Protein AF-A0A959EKZ5-F1 (afdb_monomer_lite)

Sequence (93 aa):
VGLGFVLLRQVKVSSLLAASLAASVLFFLVTNFGAWMADPRYPKTIAGLMAAYGAGIPFFWNTLLGDLFYVGVLFGAYQWMQRRFTVLASERL

Secondary structure (DSSP, 8-state):
-HHHHHHHTT--HHHHHHHHHHHHHHHHHHHHHHHHHH-TTS-SSHHHHHHHHHHHHHHHHHHHHHHHHHHHHHHHHHHHHHHH-GGGGSTT-

pLDDT: mean 82.24, std 14.89, range [42.97, 96.62]

Foldseek 3Di:
DVVVVVVVVPDDLVNLLVVLLVVLVVCLLVVLVVCCVPPPVFDVDPVSSVVSSVVCVVVSVVSSVVSCVVSCVVVVVVVVVVVVDVVVVVVPD

Radius of gyration: 19.06 Å; chains: 1; bounding box: 38×18×53 Å

Structure (mmCIF, N/CA/C/O backbone):
data_AF-A0A959EKZ5-F1
#
_entry.id   AF-A0A959EKZ5-F1
#
loop_
_atom_site.group_PDB
_atom_site.id
_atom_site.type_symbol
_atom_site.label_atom_id
_atom_site.label_alt_id
_atom_site.label_comp_id
_atom_site.label_asym_id
_atom_site.label_entity_id
_atom_site.label_seq_id
_atom_site.pdbx_PDB_ins_code
_atom_site.Cartn_x
_atom_site.Cartn_y
_atom_site.Cartn_z
_atom_site.occupancy
_atom_site.B_iso_or_equiv
_atom_site.auth_seq_id
_atom_site.auth_comp_id
_atom_site.auth_asym_id
_atom_site.auth_atom_id
_atom_site.pdbx_PDB_model_num
ATOM 1 N N . VAL A 1 1 ? 5.939 -2.793 25.786 1.00 54.66 1 VAL A N 1
ATOM 2 C CA . VAL A 1 1 ? 4.498 -3.141 25.890 1.00 54.66 1 VAL A CA 1
ATOM 3 C C . VAL A 1 1 ? 3.636 -1.943 26.317 1.00 54.66 1 VAL A C 1
ATOM 5 O O . VAL A 1 1 ? 2.652 -1.692 25.643 1.00 54.66 1 VAL A O 1
ATOM 8 N N . GLY A 1 2 ? 4.013 -1.128 27.316 1.00 57.31 2 GLY A N 1
ATOM 9 C CA . GLY A 1 2 ? 3.190 0.021 27.767 1.00 57.31 2 GLY A CA 1
ATOM 10 C C . GLY A 1 2 ? 3.078 1.231 26.816 1.00 57.31 2 GLY A C 1
ATOM 11 O O . GLY A 1 2 ? 2.015 1.837 26.729 1.00 57.31 2 GLY A O 1
ATOM 12 N N . LEU A 1 3 ? 4.126 1.559 26.045 1.00 57.94 3 LEU A N 1
ATOM 13 C CA . LEU A 1 3 ? 4.123 2.728 25.139 1.00 57.94 3 LEU A CA 1
ATOM 14 C C . LEU A 1 3 ? 3.084 2.628 24.009 1.00 57.94 3 LEU A C 1
ATOM 16 O O . LEU A 1 3 ? 2.477 3.630 23.641 1.00 57.94 3 LEU A O 1
ATOM 20 N N . GLY A 1 4 ? 2.848 1.416 23.494 1.00 57.12 4 GLY A N 1
ATOM 21 C CA . GLY A 1 4 ? 1.855 1.180 22.445 1.00 57.12 4 GLY A CA 1
ATOM 22 C C . GLY A 1 4 ? 0.429 1.463 22.918 1.00 57.12 4 GLY A C 1
ATOM 23 O O . GLY A 1 4 ? -0.330 2.109 22.206 1.00 57.12 4 GLY A O 1
ATOM 24 N N . PHE A 1 5 ? 0.082 1.072 24.148 1.00 59.97 5 PHE A N 1
ATOM 25 C CA . PHE A 1 5 ? -1.247 1.323 24.715 1.00 59.97 5 PHE A CA 1
ATOM 26 C C . PHE A 1 5 ? -1.520 2.814 24.949 1.00 59.97 5 PHE A C 1
ATOM 28 O O . PHE A 1 5 ? -2.619 3.284 24.664 1.00 59.97 5 PHE A O 1
ATOM 35 N N . VAL A 1 6 ? -0.520 3.578 25.404 1.00 59.12 6 VAL A N 1
ATOM 36 C CA . VAL A 1 6 ? -0.661 5.028 25.629 1.00 59.12 6 VAL A CA 1
ATOM 37 C C . VAL A 1 6 ? -0.845 5.782 24.308 1.00 59.12 6 VAL A C 1
ATOM 39 O O . VAL A 1 6 ? -1.717 6.644 24.214 1.00 59.12 6 VAL A O 1
ATOM 42 N N . LEU A 1 7 ? -0.085 5.416 23.269 1.00 57.78 7 LEU A N 1
ATOM 43 C CA . LEU A 1 7 ? -0.225 5.990 21.926 1.00 57.78 7 LEU A CA 1
ATOM 44 C C . LEU A 1 7 ? -1.580 5.653 21.295 1.00 57.78 7 LEU A C 1
ATOM 46 O O . LEU A 1 7 ? -2.212 6.542 20.733 1.00 57.78 7 LEU A O 1
ATOM 50 N N . LEU A 1 8 ? -2.059 4.410 21.440 1.00 60.09 8 LEU A N 1
ATOM 51 C CA . LEU A 1 8 ? -3.348 3.959 20.897 1.00 60.09 8 LEU A CA 1
ATOM 52 C C . LEU A 1 8 ? -4.564 4.639 21.558 1.00 60.09 8 LEU A C 1
ATOM 54 O O . LEU A 1 8 ? -5.611 4.771 20.924 1.00 60.09 8 LEU A O 1
ATOM 58 N N . ARG A 1 9 ? -4.428 5.137 22.796 1.00 57.12 9 ARG A N 1
ATOM 59 C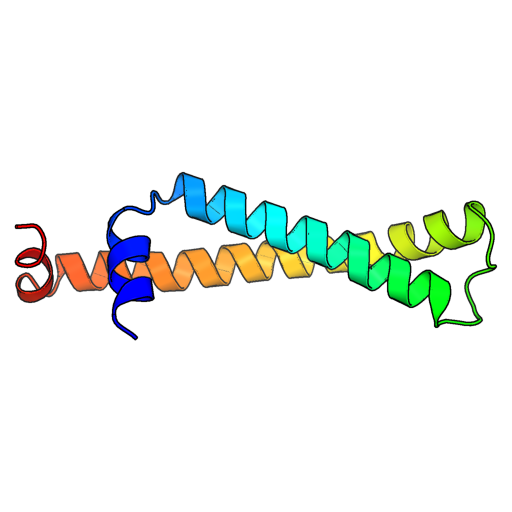 CA . ARG A 1 9 ? -5.517 5.761 23.579 1.00 57.12 9 ARG A CA 1
ATOM 60 C C . ARG A 1 9 ? -5.992 7.112 23.012 1.00 57.12 9 ARG A C 1
ATOM 62 O O . ARG A 1 9 ? -7.109 7.535 23.302 1.00 57.12 9 ARG A O 1
ATOM 69 N N . GLN A 1 10 ? -5.173 7.769 22.187 1.00 60.50 10 GLN A N 1
ATOM 70 C CA . GLN A 1 10 ? -5.432 9.093 21.590 1.00 60.50 10 GLN A CA 1
ATOM 71 C C . GLN A 1 10 ? -5.753 9.033 20.083 1.00 60.50 10 GLN A C 1
ATOM 73 O O . GLN A 1 10 ? -5.978 10.067 19.447 1.00 60.50 10 GLN A O 1
ATOM 78 N N . VAL A 1 11 ? -5.757 7.843 19.474 1.00 66.12 11 VAL A N 1
ATOM 79 C CA . VAL A 1 11 ? -5.823 7.738 18.013 1.00 66.12 11 VAL A CA 1
ATOM 80 C C . VAL A 1 11 ? -7.262 7.872 17.528 1.00 66.12 11 VAL A C 1
ATOM 82 O O . VAL A 1 11 ? -8.131 7.050 17.811 1.00 66.12 11 VAL A O 1
ATOM 85 N N . LYS A 1 12 ? -7.518 8.934 16.764 1.00 76.56 12 LYS A N 1
ATOM 86 C CA . LYS A 1 12 ? -8.792 9.142 16.070 1.00 76.56 12 LYS A CA 1
ATOM 87 C C . LYS A 1 12 ? -8.915 8.151 14.912 1.00 76.56 12 LYS A C 1
ATOM 89 O O . LYS A 1 12 ? -7.937 7.906 14.210 1.00 76.56 12 LYS A O 1
ATOM 94 N N . VAL A 1 13 ? -10.130 7.671 14.645 1.00 73.81 13 VAL A N 1
ATOM 95 C CA . VAL A 1 13 ? -10.424 6.788 13.498 1.00 73.81 13 VAL A CA 1
ATOM 96 C C . VAL A 1 13 ? -9.942 7.402 12.177 1.00 73.81 13 VAL A C 1
ATOM 98 O O . VAL A 1 13 ? -9.357 6.708 11.355 1.00 73.81 13 VAL A O 1
ATOM 101 N N . SER A 1 14 ? -10.079 8.721 12.000 1.00 75.00 14 SER A N 1
ATOM 102 C CA . SER A 1 14 ? -9.558 9.430 10.822 1.00 75.00 14 SER A CA 1
ATOM 103 C C . SER A 1 14 ? -8.033 9.365 10.691 1.00 75.00 14 SER A C 1
ATOM 105 O O . SER A 1 14 ? -7.524 9.236 9.582 1.00 75.00 14 SER A O 1
ATOM 107 N N . SER A 1 15 ? -7.306 9.407 11.812 1.00 82.44 15 SER A N 1
ATOM 108 C CA . SER A 1 15 ? -5.846 9.262 11.837 1.00 82.44 15 SER A CA 1
ATOM 109 C C . SER A 1 15 ? -5.422 7.850 11.427 1.00 82.44 15 SER A C 1
ATOM 111 O O . SER A 1 15 ? -4.462 7.684 10.685 1.00 82.44 15 SER A O 1
ATOM 113 N N . LEU A 1 16 ? -6.178 6.828 11.841 1.00 80.81 16 LEU A N 1
ATOM 114 C CA . LEU A 1 16 ? -5.923 5.431 11.466 1.00 80.81 16 LEU A CA 1
ATOM 115 C C . LEU A 1 16 ? -6.173 5.173 9.989 1.00 80.81 16 LEU A C 1
ATOM 117 O O . LEU A 1 16 ? -5.362 4.512 9.351 1.00 80.81 16 LEU A O 1
ATOM 121 N N . LEU A 1 17 ? -7.259 5.716 9.439 1.00 82.88 17 LEU A N 1
ATOM 122 C CA . LEU A 1 17 ? -7.545 5.614 8.009 1.00 82.88 17 LEU A CA 1
ATOM 123 C C . LEU A 1 17 ? -6.459 6.307 7.178 1.00 82.88 17 LEU A C 1
ATOM 125 O O . LEU A 1 17 ? -5.986 5.740 6.198 1.00 82.88 17 LEU A O 1
ATOM 129 N N . ALA A 1 18 ? -6.015 7.495 7.598 1.00 85.12 18 ALA A N 1
ATOM 130 C CA . ALA A 1 18 ? -4.925 8.206 6.935 1.00 85.12 18 ALA A CA 1
ATOM 131 C C . ALA A 1 18 ? -3.594 7.441 7.027 1.00 85.12 18 ALA A C 1
ATOM 133 O O . ALA A 1 18 ? -2.889 7.317 6.028 1.00 85.12 18 ALA A O 1
ATOM 134 N N . ALA A 1 19 ? -3.266 6.894 8.201 1.00 86.62 19 ALA A N 1
ATOM 135 C CA . ALA A 1 19 ? -2.062 6.095 8.405 1.00 86.62 19 ALA A CA 1
ATOM 136 C C . ALA A 1 19 ? -2.090 4.788 7.598 1.00 86.62 19 ALA A C 1
ATOM 138 O O . ALA A 1 19 ? -1.085 4.424 6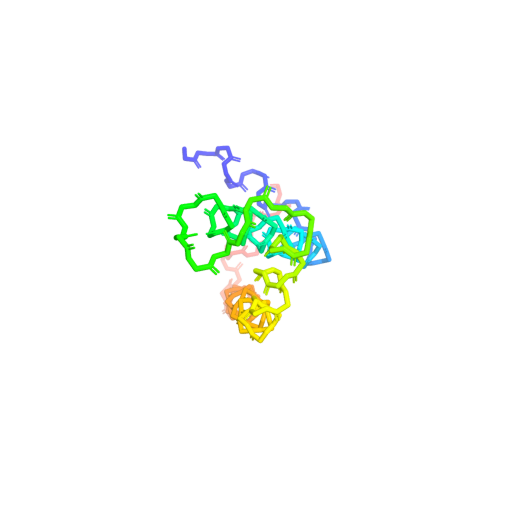.997 1.00 86.62 19 ALA A O 1
ATOM 139 N N . SER A 1 20 ? -3.242 4.115 7.545 1.00 86.94 20 SER A N 1
ATOM 140 C CA . SER A 1 20 ? -3.459 2.910 6.743 1.00 86.94 20 SER A CA 1
ATOM 141 C C . SER A 1 20 ? -3.279 3.204 5.257 1.00 86.94 20 SER A C 1
ATOM 143 O O . SER A 1 20 ? -2.464 2.550 4.619 1.00 86.94 20 SER A O 1
ATOM 145 N N . LEU A 1 21 ? -3.928 4.246 4.730 1.00 89.00 21 LEU A N 1
ATOM 146 C CA . LEU A 1 21 ? -3.761 4.657 3.335 1.00 89.00 21 LEU A CA 1
ATOM 147 C C . LEU A 1 21 ? -2.301 5.012 3.014 1.00 89.00 21 LEU A C 1
ATOM 149 O O . LEU A 1 21 ? -1.770 4.581 1.991 1.00 89.00 21 LEU A O 1
ATOM 153 N N . ALA A 1 22 ? -1.640 5.778 3.885 1.00 90.62 22 ALA A N 1
ATOM 154 C CA . ALA A 1 22 ? -0.235 6.134 3.713 1.00 90.62 22 ALA A CA 1
ATOM 155 C C . ALA A 1 22 ? 0.669 4.892 3.703 1.00 90.62 22 ALA A C 1
ATOM 157 O O . ALA A 1 22 ? 1.582 4.807 2.881 1.00 90.62 22 ALA A O 1
ATOM 158 N N . ALA A 1 23 ? 0.392 3.915 4.569 1.00 89.75 23 ALA A N 1
ATOM 159 C CA . ALA A 1 23 ? 1.103 2.645 4.597 1.00 89.75 23 ALA A CA 1
ATOM 160 C C . ALA A 1 23 ? 0.880 1.838 3.309 1.00 89.75 23 ALA A C 1
ATOM 162 O O . ALA A 1 23 ? 1.862 1.378 2.727 1.00 89.75 23 ALA A O 1
ATOM 163 N N . SER A 1 24 ? -0.359 1.729 2.810 1.00 90.81 24 SER A N 1
ATOM 164 C CA . SER A 1 24 ? -0.649 1.031 1.549 1.00 90.81 24 SER A CA 1
ATOM 165 C C . SER A 1 24 ? 0.065 1.693 0.365 1.00 90.81 24 SER A C 1
ATOM 167 O O . SER A 1 24 ? 0.625 1.002 -0.486 1.00 90.81 24 SER A O 1
ATOM 169 N N . VAL A 1 25 ? 0.086 3.032 0.309 1.00 93.50 25 VAL A N 1
ATOM 170 C CA . VAL A 1 25 ? 0.792 3.791 -0.742 1.00 93.50 25 VAL A CA 1
ATOM 171 C C . VAL A 1 25 ? 2.299 3.573 -0.649 1.00 93.50 25 VAL A C 1
ATOM 173 O O . VAL A 1 25 ? 2.940 3.292 -1.659 1.00 93.50 25 VAL A O 1
ATOM 176 N N . LEU A 1 26 ? 2.878 3.660 0.549 1.00 94.38 26 LEU A N 1
ATOM 177 C CA . LEU A 1 26 ? 4.309 3.438 0.743 1.00 94.38 26 LEU A CA 1
ATOM 178 C C . LEU A 1 26 ? 4.707 2.005 0.368 1.00 94.38 26 LEU A C 1
ATOM 180 O O . LEU A 1 26 ? 5.687 1.807 -0.346 1.00 94.38 26 LEU A O 1
ATOM 184 N N . PHE A 1 27 ? 3.922 1.017 0.799 1.00 93.12 27 PHE A N 1
ATOM 185 C CA . PHE A 1 27 ? 4.118 -0.384 0.442 1.00 93.12 27 PHE A CA 1
ATOM 186 C C . PHE A 1 27 ? 4.058 -0.589 -1.074 1.00 93.12 27 PHE A C 1
ATOM 188 O O . PHE A 1 27 ? 4.928 -1.245 -1.645 1.00 93.12 27 PHE A O 1
ATOM 195 N N . PHE A 1 28 ? 3.074 0.014 -1.744 1.00 94.69 28 PHE A N 1
ATOM 196 C CA . PHE A 1 28 ? 2.957 -0.030 -3.196 1.00 94.69 28 PHE A CA 1
ATOM 197 C C . PHE A 1 28 ? 4.187 0.552 -3.892 1.00 94.69 28 PHE A C 1
ATOM 199 O O . PHE A 1 28 ? 4.718 -0.072 -4.813 1.00 94.69 28 PHE A O 1
ATOM 206 N N . LEU A 1 29 ? 4.660 1.716 -3.441 1.00 96.06 29 LEU A N 1
ATOM 207 C CA . LEU A 1 29 ? 5.831 2.368 -4.017 1.00 96.06 29 LEU A CA 1
ATOM 208 C C . LEU A 1 29 ? 7.084 1.501 -3.873 1.00 96.06 29 LEU A C 1
ATOM 210 O O . LEU A 1 29 ? 7.748 1.186 -4.859 1.00 96.06 29 LEU A O 1
ATOM 214 N N . VAL A 1 30 ? 7.368 1.055 -2.651 1.00 96.50 30 VAL A N 1
ATOM 215 C CA . VAL A 1 30 ? 8.581 0.293 -2.338 1.00 96.50 30 VAL A CA 1
ATOM 216 C C . VAL A 1 30 ? 8.580 -1.072 -3.022 1.00 96.50 30 VAL A C 1
ATOM 218 O O . VAL A 1 30 ? 9.575 -1.438 -3.647 1.00 96.50 30 VAL A O 1
ATOM 221 N N . THR A 1 31 ? 7.476 -1.819 -2.964 1.00 94.50 31 THR A N 1
ATOM 222 C CA . THR A 1 31 ? 7.417 -3.176 -3.524 1.00 94.50 31 THR A CA 1
ATOM 223 C C . THR A 1 31 ? 7.506 -3.168 -5.050 1.00 94.50 31 THR A C 1
ATOM 225 O O . THR A 1 31 ? 8.223 -3.991 -5.619 1.00 94.50 31 THR A O 1
ATOM 228 N N . ASN A 1 32 ? 6.848 -2.225 -5.736 1.00 96.38 32 ASN A N 1
ATOM 229 C CA . ASN A 1 32 ? 6.929 -2.144 -7.201 1.00 96.38 32 ASN A CA 1
ATOM 230 C C . ASN A 1 32 ? 8.273 -1.587 -7.681 1.00 96.38 32 ASN A C 1
ATOM 232 O O . ASN A 1 32 ? 8.788 -2.044 -8.700 1.00 96.38 32 ASN A O 1
ATOM 236 N N . PHE A 1 33 ? 8.888 -0.667 -6.932 1.00 96.12 33 PHE A N 1
ATOM 237 C CA . PHE A 1 33 ? 10.269 -0.261 -7.191 1.00 96.12 33 PHE A CA 1
ATOM 238 C C . PHE A 1 33 ? 11.244 -1.433 -7.009 1.00 96.12 33 PHE A C 1
ATOM 240 O O . PHE A 1 33 ? 12.106 -1.666 -7.854 1.00 96.12 33 PHE A O 1
ATOM 247 N N . GLY A 1 34 ? 11.058 -2.229 -5.953 1.00 95.44 34 GLY A N 1
ATOM 248 C CA . GLY A 1 34 ? 11.803 -3.466 -5.730 1.00 95.44 34 GLY A CA 1
ATOM 249 C C . GLY A 1 34 ? 11.620 -4.468 -6.871 1.00 95.44 34 GLY A C 1
ATOM 250 O O . GLY A 1 34 ? 12.605 -5.012 -7.361 1.00 95.44 34 GLY A O 1
ATOM 251 N N . ALA A 1 35 ? 10.391 -4.654 -7.362 1.00 94.94 35 ALA A N 1
ATOM 252 C CA . ALA A 1 35 ? 10.109 -5.491 -8.527 1.00 94.94 35 ALA A CA 1
ATOM 253 C C . ALA A 1 35 ? 10.808 -4.962 -9.787 1.00 94.94 35 ALA A C 1
ATOM 255 O O . ALA A 1 35 ? 11.431 -5.734 -10.511 1.00 94.94 35 ALA A O 1
ATOM 256 N N . TRP A 1 36 ? 10.783 -3.647 -10.022 1.00 96.62 36 TRP A N 1
ATOM 257 C CA . TRP A 1 36 ? 11.539 -3.032 -11.111 1.00 96.62 36 TRP A CA 1
ATOM 258 C C . TRP A 1 36 ? 13.043 -3.287 -10.994 1.00 96.62 36 TRP A C 1
ATOM 260 O O . TRP A 1 36 ? 13.682 -3.504 -12.017 1.00 96.62 36 TRP A O 1
ATOM 270 N N . MET A 1 37 ? 13.625 -3.306 -9.793 1.00 94.94 37 MET A N 1
ATOM 271 C CA . MET A 1 37 ? 15.050 -3.601 -9.603 1.00 94.94 37 MET A CA 1
ATOM 272 C C . MET A 1 37 ? 15.378 -5.092 -9.752 1.00 94.94 37 MET A C 1
ATOM 274 O O . MET A 1 37 ? 16.345 -5.434 -10.432 1.00 94.94 37 MET A O 1
ATOM 278 N N . ALA A 1 38 ? 14.585 -5.970 -9.140 1.00 95.19 38 ALA A N 1
ATOM 279 C CA . ALA A 1 38 ? 14.889 -7.393 -9.009 1.00 95.19 38 ALA A CA 1
ATOM 280 C C . ALA A 1 38 ? 14.455 -8.226 -10.220 1.00 95.19 38 ALA A C 1
ATOM 282 O O . ALA A 1 38 ? 15.135 -9.186 -10.575 1.00 95.19 38 ALA A O 1
ATOM 283 N N . ASP A 1 39 ? 13.343 -7.871 -10.862 1.00 91.94 39 ASP A N 1
ATOM 284 C CA . ASP A 1 39 ? 12.783 -8.657 -11.955 1.00 91.94 39 ASP A CA 1
ATOM 285 C C . ASP A 1 39 ? 13.494 -8.312 -13.281 1.00 91.94 39 ASP A C 1
ATOM 287 O O . ASP A 1 39 ? 13.499 -7.143 -13.700 1.00 91.94 39 ASP A O 1
ATOM 291 N N . PRO A 1 40 ? 14.107 -9.292 -13.970 1.00 92.44 40 PRO A N 1
ATOM 292 C CA . PRO A 1 40 ? 14.736 -9.077 -15.271 1.00 92.44 40 PRO A CA 1
ATOM 293 C C . PRO A 1 40 ? 13.748 -8.641 -16.357 1.00 92.44 40 PRO A C 1
ATOM 295 O O . PRO A 1 40 ? 14.165 -8.042 -17.347 1.00 92.44 40 PRO A O 1
ATOM 298 N N . ARG A 1 41 ? 12.444 -8.913 -16.189 1.00 92.69 41 ARG A N 1
ATOM 299 C CA . ARG A 1 41 ? 11.416 -8.582 -17.185 1.00 92.69 41 ARG A CA 1
ATOM 300 C C . ARG A 1 41 ? 11.224 -7.081 -17.374 1.00 92.69 41 ARG A C 1
ATOM 302 O O . ARG A 1 41 ? 10.714 -6.661 -18.410 1.00 92.69 41 ARG A O 1
ATOM 309 N N . TYR A 1 42 ? 11.582 -6.280 -16.370 1.00 92.38 42 TYR A N 1
ATOM 310 C CA . TYR A 1 42 ? 11.481 -4.832 -16.446 1.00 92.38 42 TYR A CA 1
ATOM 311 C C . TYR A 1 42 ? 12.836 -4.233 -16.835 1.00 92.38 42 TYR A C 1
ATOM 313 O O . TYR A 1 42 ? 13.801 -4.332 -16.062 1.00 92.38 42 TYR A O 1
ATOM 321 N N . PRO A 1 43 ? 12.919 -3.565 -18.003 1.00 92.25 43 PRO A N 1
ATOM 322 C CA . PRO A 1 43 ? 14.103 -2.807 -18.377 1.00 92.25 43 PRO A CA 1
ATOM 323 C C . PRO A 1 43 ? 14.438 -1.778 -17.295 1.00 92.25 43 PRO A C 1
ATOM 325 O O . PRO A 1 43 ? 13.540 -1.127 -16.754 1.00 92.25 43 PRO A O 1
ATOM 328 N N . LYS A 1 44 ? 15.727 -1.572 -17.001 1.00 94.69 44 LYS A N 1
ATOM 329 C CA . LYS A 1 44 ? 16.189 -0.574 -16.016 1.00 94.69 44 LYS A CA 1
ATOM 330 C C . LYS A 1 44 ? 16.157 0.847 -16.591 1.00 94.69 44 LYS A C 1
ATOM 332 O O . LYS A 1 44 ? 17.132 1.587 -16.563 1.00 94.69 44 LYS A O 1
ATOM 337 N N . THR A 1 45 ? 15.008 1.204 -17.151 1.00 95.75 45 THR A N 1
ATOM 338 C CA . THR A 1 45 ? 14.672 2.503 -17.724 1.00 95.75 45 THR A CA 1
ATOM 339 C C . THR A 1 45 ? 13.398 3.025 -17.068 1.00 95.75 45 THR A C 1
ATOM 341 O O . THR A 1 45 ? 12.650 2.272 -16.439 1.00 95.75 45 THR A O 1
ATOM 344 N N . ILE A 1 46 ? 13.110 4.313 -17.261 1.00 93.81 46 ILE A N 1
ATOM 345 C CA . ILE A 1 46 ? 11.878 4.946 -16.765 1.00 93.81 46 ILE A CA 1
ATOM 346 C C . ILE A 1 46 ? 10.631 4.223 -17.303 1.00 93.81 46 ILE A C 1
ATOM 348 O O . ILE A 1 46 ? 9.666 4.027 -16.571 1.00 93.81 46 ILE A O 1
ATOM 352 N N . ALA A 1 47 ? 10.664 3.754 -18.554 1.00 95.38 47 ALA A N 1
ATOM 353 C CA . ALA A 1 47 ? 9.558 3.001 -19.143 1.00 95.38 47 ALA A CA 1
ATOM 354 C C . ALA A 1 47 ? 9.317 1.660 -18.425 1.00 95.38 47 ALA A C 1
ATOM 356 O O . ALA A 1 47 ? 8.172 1.311 -18.144 1.00 95.38 47 ALA A O 1
ATOM 357 N N . GLY A 1 48 ? 10.384 0.933 -18.073 1.00 94.62 48 GLY A N 1
ATOM 358 C CA . GLY A 1 48 ? 10.267 -0.303 -17.296 1.00 94.62 48 GLY A CA 1
ATOM 359 C C . GLY A 1 48 ? 9.772 -0.065 -15.869 1.00 94.62 48 GLY A C 1
ATOM 360 O O . GLY A 1 48 ? 8.995 -0.868 -15.357 1.00 94.62 48 GLY A O 1
ATOM 361 N N . LEU A 1 49 ? 10.144 1.063 -15.255 1.00 94.44 49 LEU A N 1
ATOM 362 C CA . LEU A 1 49 ? 9.630 1.464 -13.944 1.00 94.44 49 LEU A CA 1
ATOM 363 C C . LEU A 1 49 ? 8.122 1.753 -13.994 1.00 94.44 49 LEU A C 1
ATOM 365 O O . LEU A 1 49 ? 7.367 1.255 -13.162 1.00 94.44 49 LEU A O 1
ATOM 369 N N . MET A 1 50 ? 7.665 2.501 -15.003 1.00 96.31 50 MET A N 1
ATOM 370 C CA . MET A 1 50 ? 6.236 2.769 -15.206 1.00 96.31 50 MET A CA 1
ATOM 371 C C . MET A 1 50 ? 5.448 1.487 -15.492 1.00 96.31 50 MET A C 1
ATOM 373 O O . MET A 1 50 ? 4.331 1.337 -15.002 1.00 96.31 50 MET A O 1
ATOM 377 N N . ALA A 1 51 ? 6.032 0.538 -16.230 1.00 95.56 51 ALA A N 1
ATOM 378 C CA . ALA A 1 51 ? 5.422 -0.767 -16.468 1.00 95.56 51 ALA A CA 1
ATOM 379 C C . ALA A 1 51 ? 5.281 -1.590 -15.174 1.00 95.56 51 ALA A C 1
ATOM 381 O O . ALA A 1 51 ? 4.237 -2.209 -14.963 1.00 95.56 51 ALA A O 1
ATOM 382 N N . ALA A 1 52 ? 6.290 -1.569 -14.293 1.00 95.62 52 ALA A N 1
ATOM 383 C CA . ALA A 1 52 ? 6.224 -2.230 -12.990 1.00 95.62 52 ALA A CA 1
ATOM 384 C C . ALA A 1 52 ? 5.115 -1.637 -12.108 1.00 95.62 52 ALA A C 1
ATOM 386 O O . ALA A 1 52 ? 4.283 -2.380 -11.594 1.00 95.62 52 ALA A O 1
ATOM 387 N N . TYR A 1 53 ? 5.028 -0.306 -12.017 1.00 95.94 53 TYR A N 1
ATOM 388 C CA . TYR A 1 53 ? 3.942 0.356 -11.289 1.00 95.94 53 TYR A CA 1
ATOM 389 C C . TYR A 1 53 ? 2.565 0.094 -11.893 1.00 95.94 53 TYR A C 1
ATOM 391 O O . TYR A 1 53 ? 1.632 -0.206 -11.153 1.00 95.94 53 TYR A O 1
ATOM 399 N N . GLY A 1 54 ? 2.430 0.164 -13.220 1.00 95.06 54 GLY A N 1
ATOM 400 C CA . GLY A 1 54 ? 1.173 -0.117 -13.912 1.00 95.06 54 GLY A CA 1
ATOM 401 C C . GLY A 1 54 ? 0.662 -1.531 -13.636 1.00 95.06 54 GLY A C 1
ATOM 402 O O . GLY A 1 54 ? -0.519 -1.713 -13.345 1.00 95.06 54 GLY A O 1
ATOM 403 N N . ALA A 1 55 ? 1.561 -2.521 -13.635 1.00 94.31 55 ALA A N 1
ATOM 404 C CA . ALA A 1 55 ? 1.236 -3.900 -13.273 1.00 94.31 55 ALA A CA 1
ATOM 405 C C . ALA A 1 55 ? 0.844 -4.057 -11.793 1.00 94.31 55 ALA A C 1
ATOM 407 O O . ALA A 1 55 ? 0.073 -4.952 -11.455 1.00 94.31 55 ALA A O 1
ATOM 408 N N . GLY A 1 56 ? 1.346 -3.185 -10.918 1.00 93.00 56 GLY A N 1
ATOM 409 C CA . GLY A 1 56 ? 1.011 -3.165 -9.501 1.00 93.00 56 GLY A CA 1
ATOM 410 C C . GLY A 1 56 ? -0.381 -2.608 -9.178 1.00 93.00 56 GLY A C 1
ATOM 411 O O . GLY A 1 56 ? -0.912 -2.923 -8.114 1.00 93.00 56 GLY A O 1
ATOM 412 N N . ILE A 1 57 ? -0.969 -1.755 -10.030 1.00 93.69 57 ILE A N 1
ATOM 413 C CA . ILE A 1 57 ? -2.219 -1.023 -9.721 1.00 93.69 57 ILE A CA 1
ATOM 414 C C . ILE A 1 57 ? -3.367 -1.956 -9.286 1.00 93.69 57 ILE A C 1
ATOM 416 O O . ILE A 1 57 ? -4.022 -1.652 -8.287 1.00 93.69 57 ILE A O 1
ATOM 420 N N . PRO A 1 58 ? -3.622 -3.103 -9.948 1.00 91.06 58 PRO A N 1
ATOM 421 C CA . PRO A 1 58 ? -4.656 -4.035 -9.498 1.00 91.06 58 PRO A CA 1
ATOM 422 C C . PRO A 1 58 ? -4.404 -4.577 -8.082 1.00 91.06 58 PRO A C 1
ATOM 424 O O . PRO A 1 58 ? -5.343 -4.758 -7.311 1.00 91.06 58 PRO A O 1
ATOM 427 N N . PHE A 1 59 ? -3.139 -4.795 -7.711 1.00 90.19 59 PHE A N 1
ATOM 428 C CA . PHE A 1 59 ? -2.762 -5.274 -6.379 1.00 90.19 59 PHE A CA 1
ATOM 429 C C . PHE A 1 59 ? -2.895 -4.187 -5.316 1.00 90.19 59 PHE A C 1
ATOM 431 O O . PHE A 1 59 ? -3.294 -4.492 -4.196 1.00 90.19 59 PHE A O 1
ATOM 438 N N . PHE A 1 60 ? -2.633 -2.925 -5.669 1.00 91.31 60 PHE A N 1
ATOM 439 C CA . PHE A 1 60 ? -2.823 -1.793 -4.762 1.00 91.31 60 PHE A CA 1
ATOM 440 C C . PHE A 1 60 ? -4.253 -1.720 -4.229 1.00 91.31 60 PHE A C 1
ATOM 442 O O . PHE A 1 60 ? -4.448 -1.546 -3.029 1.00 91.31 60 PHE A O 1
ATOM 449 N N . TRP A 1 61 ? -5.249 -1.912 -5.098 1.00 90.00 61 TRP A N 1
ATOM 450 C CA . TRP A 1 61 ? -6.652 -1.932 -4.684 1.00 90.00 61 TRP A CA 1
ATOM 451 C C . TRP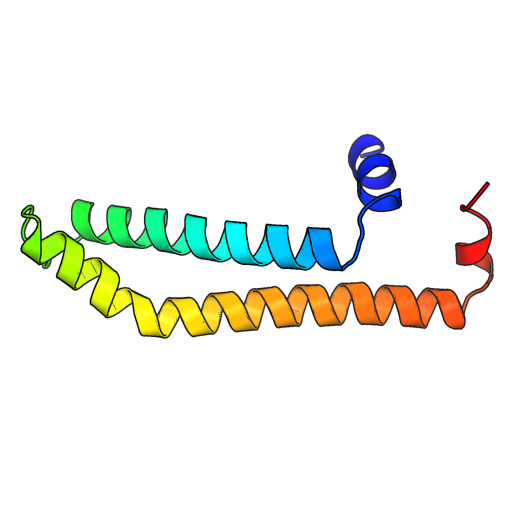 A 1 61 ? -6.945 -3.050 -3.688 1.00 90.00 61 TRP A C 1
ATOM 453 O O . TRP 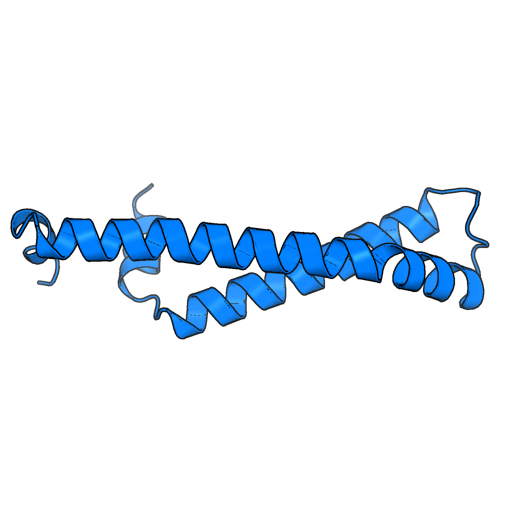A 1 61 ? -7.625 -2.814 -2.693 1.00 90.00 61 TRP A O 1
ATOM 463 N N . ASN A 1 62 ? -6.387 -4.241 -3.909 1.00 91.19 62 ASN A N 1
ATOM 464 C CA . ASN A 1 62 ? -6.548 -5.361 -2.985 1.00 91.19 62 ASN A CA 1
ATOM 465 C C . ASN A 1 62 ? -5.888 -5.080 -1.628 1.00 91.19 62 ASN A C 1
ATOM 467 O O . ASN A 1 62 ? -6.498 -5.345 -0.595 1.00 91.19 62 ASN A O 1
ATOM 471 N N . THR A 1 63 ? -4.679 -4.508 -1.618 1.00 88.62 63 THR A N 1
ATOM 472 C CA . THR A 1 63 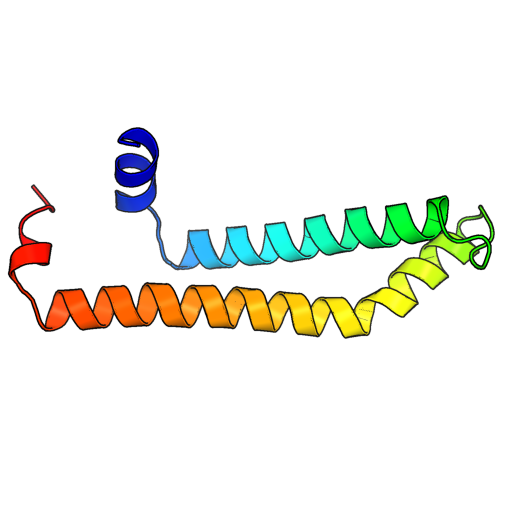? -3.991 -4.103 -0.383 1.00 88.62 63 THR A CA 1
ATOM 473 C C . THR A 1 63 ? -4.787 -3.040 0.365 1.00 88.62 63 THR A C 1
ATOM 475 O O . THR A 1 63 ? -5.063 -3.211 1.546 1.00 88.62 63 THR A O 1
ATOM 478 N N . LEU A 1 64 ? -5.233 -1.990 -0.326 1.00 88.81 64 LEU A N 1
ATOM 479 C CA . LEU A 1 64 ? -5.999 -0.909 0.287 1.00 88.81 64 LEU A CA 1
ATOM 480 C C . LEU A 1 64 ? -7.318 -1.415 0.885 1.00 88.81 64 LEU A C 1
ATOM 482 O O . LEU A 1 64 ? -7.659 -1.071 2.014 1.00 88.81 64 LEU A O 1
ATOM 486 N N . LEU A 1 65 ? -8.059 -2.249 0.150 1.00 90.38 65 LEU A N 1
ATOM 487 C CA . LEU A 1 65 ? -9.299 -2.845 0.649 1.00 90.38 65 LEU A CA 1
ATOM 488 C C . LEU A 1 65 ? -9.043 -3.770 1.843 1.00 90.38 65 LEU A C 1
ATOM 490 O O . LEU A 1 65 ? -9.810 -3.736 2.802 1.00 90.38 65 LEU A O 1
ATOM 494 N N . GLY A 1 66 ? -7.969 -4.561 1.805 1.00 88.94 66 GLY A N 1
ATOM 495 C CA . GLY A 1 66 ? -7.559 -5.425 2.910 1.00 88.94 66 GLY A CA 1
ATOM 496 C C . GLY A 1 66 ? -7.212 -4.633 4.170 1.00 88.94 66 GLY A C 1
ATOM 497 O O . GLY A 1 66 ? -7.726 -4.941 5.245 1.00 88.94 66 GLY A O 1
ATOM 498 N N . ASP A 1 67 ? -6.414 -3.575 4.031 1.00 87.38 67 ASP A N 1
ATOM 499 C CA . ASP A 1 67 ? -6.004 -2.717 5.142 1.00 87.38 67 ASP A CA 1
ATOM 500 C C . ASP A 1 67 ? -7.217 -2.014 5.772 1.00 87.38 67 ASP A C 1
ATOM 502 O O . ASP A 1 67 ? -7.404 -2.049 6.992 1.00 87.38 67 ASP A O 1
ATOM 506 N N . LEU A 1 68 ? -8.102 -1.448 4.943 1.00 87.81 68 LEU A N 1
ATOM 507 C CA . LEU A 1 68 ? -9.336 -0.812 5.406 1.00 87.81 68 LEU A CA 1
ATOM 508 C C . LEU A 1 68 ? -10.291 -1.808 6.067 1.00 87.81 68 LEU A C 1
ATOM 510 O O . LEU A 1 68 ? -10.885 -1.490 7.098 1.00 87.81 68 LEU A O 1
ATOM 514 N N . PHE A 1 69 ? -10.434 -3.010 5.505 1.00 90.44 69 PHE A N 1
ATOM 515 C CA . PHE A 1 69 ? -11.254 -4.066 6.091 1.00 90.44 69 PHE A CA 1
ATOM 516 C C . PHE A 1 69 ? -10.713 -4.484 7.459 1.00 90.44 69 PHE A C 1
ATOM 518 O O . PHE A 1 69 ? -11.468 -4.542 8.427 1.00 90.44 69 PHE A O 1
ATOM 525 N N . TYR A 1 70 ? -9.404 -4.712 7.570 1.00 86.25 70 TYR A N 1
ATOM 526 C CA . TYR A 1 70 ? -8.771 -5.137 8.814 1.00 86.25 70 TYR A CA 1
ATOM 527 C C . TYR A 1 70 ? -8.889 -4.070 9.910 1.00 86.25 70 TYR A C 1
ATOM 529 O O . TYR A 1 70 ? -9.306 -4.370 11.032 1.00 86.25 70 TYR A O 1
ATOM 537 N N . VAL A 1 71 ? -8.612 -2.805 9.573 1.00 86.19 71 VAL A N 1
ATOM 538 C CA . VAL A 1 71 ? -8.814 -1.665 10.480 1.00 86.19 71 VAL A CA 1
ATOM 539 C C . VAL A 1 71 ? -10.289 -1.549 10.872 1.00 86.19 71 VAL A C 1
ATOM 541 O O . VAL A 1 71 ? -10.600 -1.424 12.056 1.00 86.19 71 VAL A O 1
ATOM 544 N N . GLY A 1 72 ? -11.208 -1.640 9.911 1.00 86.06 72 GLY A N 1
ATOM 545 C CA . GLY A 1 72 ? -12.647 -1.556 10.153 1.00 86.06 72 GLY A CA 1
ATOM 546 C C . GLY A 1 72 ? -13.160 -2.650 11.091 1.00 86.06 72 GLY A C 1
ATOM 547 O O . GLY A 1 72 ? -13.889 -2.352 12.036 1.00 86.06 72 GLY A O 1
ATOM 548 N N . VAL A 1 73 ? -12.741 -3.900 10.883 1.00 89.50 73 VAL A N 1
ATOM 549 C CA . VAL A 1 73 ? -13.129 -5.037 11.727 1.00 89.50 73 VAL A CA 1
ATOM 550 C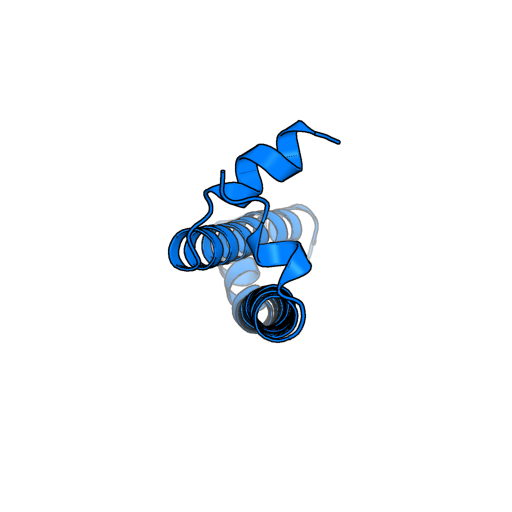 C . VAL A 1 73 ? -12.554 -4.897 13.132 1.00 89.50 73 VAL A C 1
ATOM 552 O O . VAL A 1 73 ? -13.304 -5.023 14.096 1.00 89.50 73 VAL A O 1
ATOM 555 N N . LEU A 1 74 ? -11.260 -4.596 13.277 1.00 86.00 74 LEU A N 1
ATOM 556 C CA . LEU A 1 74 ? -10.631 -4.480 14.596 1.00 86.00 74 LEU A CA 1
ATOM 557 C C . LEU A 1 74 ? -11.216 -3.329 15.419 1.00 86.00 74 LEU A C 1
ATOM 559 O O . LEU A 1 74 ? -11.592 -3.525 16.575 1.00 86.00 74 LEU A O 1
ATOM 563 N N . PHE A 1 75 ? -11.333 -2.137 14.830 1.00 82.06 75 PHE A N 1
ATOM 564 C CA . PHE A 1 75 ? -11.889 -0.982 15.535 1.00 82.06 75 PHE A CA 1
ATOM 565 C C . PHE A 1 75 ? -13.401 -1.101 15.737 1.00 82.06 75 PHE A C 1
ATOM 567 O O . PHE A 1 75 ? -13.903 -0.704 16.789 1.00 82.06 75 PHE A O 1
ATOM 574 N N . GLY A 1 76 ? -14.123 -1.692 14.783 1.00 84.19 76 GLY A N 1
ATOM 575 C CA . GLY A 1 76 ? -15.547 -1.989 14.915 1.00 84.19 76 GLY A CA 1
ATOM 576 C C . GLY A 1 76 ? -15.820 -2.983 16.042 1.00 84.19 76 GLY A C 1
ATOM 577 O O . GLY A 1 76 ? -16.663 -2.721 16.902 1.00 84.19 76 GLY A O 1
ATOM 578 N N . ALA A 1 77 ? -15.062 -4.080 16.101 1.00 85.50 77 ALA A N 1
ATOM 579 C CA . ALA A 1 77 ? -15.143 -5.060 17.181 1.00 85.50 77 ALA A CA 1
ATOM 580 C C . ALA A 1 77 ? -14.787 -4.435 18.537 1.00 85.50 77 ALA A C 1
ATOM 582 O O . ALA A 1 77 ? -15.515 -4.628 19.509 1.00 85.50 77 ALA A O 1
ATOM 583 N N . TYR A 1 78 ? -13.728 -3.622 18.595 1.00 81.88 78 TYR A N 1
ATOM 584 C CA . TYR A 1 78 ? -13.330 -2.906 19.807 1.00 81.88 78 TYR A CA 1
ATOM 585 C C . TYR A 1 78 ? -14.429 -1.957 20.304 1.00 81.88 78 TYR A C 1
ATOM 587 O O . TYR A 1 78 ? -14.795 -1.987 21.481 1.00 81.88 78 TYR A O 1
ATOM 595 N N . GLN A 1 79 ? -15.024 -1.161 19.411 1.00 79.38 79 GLN A N 1
ATOM 596 C CA . GLN A 1 79 ? -16.117 -0.258 19.765 1.00 79.38 79 GLN A CA 1
ATOM 597 C C . GLN A 1 79 ? -17.380 -1.024 20.192 1.00 79.38 79 GLN A C 1
ATOM 599 O O . GLN A 1 79 ? -18.074 -0.608 21.122 1.00 79.38 79 GLN A O 1
ATOM 604 N N . TRP A 1 80 ? -17.688 -2.150 19.543 1.00 80.69 80 TRP A N 1
ATOM 605 C CA . TRP A 1 80 ? -18.815 -3.007 19.913 1.00 80.69 80 TRP A CA 1
ATOM 606 C C . TRP A 1 80 ? -18.621 -3.644 21.295 1.00 80.69 80 TRP A C 1
ATOM 608 O O . TRP A 1 80 ? -19.537 -3.610 22.120 1.00 80.69 80 TRP A O 1
ATOM 618 N N . MET A 1 81 ? -17.415 -4.139 21.589 1.00 81.25 81 MET A N 1
ATOM 619 C CA . MET A 1 81 ? -17.061 -4.670 22.906 1.00 81.25 81 MET A CA 1
ATOM 620 C C . MET A 1 81 ? -17.121 -3.594 23.991 1.00 81.25 81 MET A C 1
ATOM 622 O O . MET A 1 81 ? -17.686 -3.858 25.049 1.00 81.25 81 MET A O 1
ATOM 626 N N . GLN A 1 82 ? -16.643 -2.372 23.733 1.00 75.88 82 GLN A N 1
ATOM 627 C CA . GLN A 1 82 ? -16.778 -1.259 24.684 1.00 75.88 82 GLN A CA 1
ATOM 628 C C . GLN A 1 82 ? -18.241 -0.938 25.028 1.00 75.88 82 GLN A C 1
ATOM 630 O O . GLN A 1 82 ? -18.541 -0.592 26.167 1.00 75.88 82 GLN A O 1
ATOM 635 N N . ARG A 1 83 ? -19.171 -1.066 24.069 1.00 72.38 83 ARG A N 1
ATOM 636 C CA . ARG A 1 83 ? -20.609 -0.845 24.318 1.00 72.38 83 ARG A CA 1
ATOM 637 C C . ARG A 1 83 ? -21.260 -1.967 25.131 1.00 72.38 83 ARG A C 1
ATOM 639 O O . ARG A 1 83 ? -22.260 -1.720 25.795 1.00 72.38 83 ARG A O 1
ATOM 646 N N . ARG A 1 84 ? -20.734 -3.194 25.051 1.00 72.19 84 ARG A N 1
ATOM 647 C CA . ARG A 1 84 ? -21.262 -4.382 25.750 1.00 72.19 84 ARG A CA 1
ATOM 648 C C . ARG A 1 84 ? -20.616 -4.621 27.116 1.00 72.19 84 ARG A C 1
ATOM 650 O O . ARG A 1 84 ? -21.280 -5.160 27.994 1.00 72.19 84 ARG A O 1
ATOM 657 N N . PHE A 1 85 ? -19.365 -4.207 27.301 1.00 70.50 85 PHE A N 1
ATOM 658 C CA . PHE A 1 85 ? -18.608 -4.360 28.539 1.00 70.50 85 PHE A CA 1
ATOM 659 C C . PHE A 1 85 ? -18.185 -2.985 29.069 1.00 70.50 85 PHE A C 1
ATOM 661 O O . PHE A 1 85 ? -17.126 -2.460 28.727 1.00 70.50 85 PHE A O 1
ATOM 668 N N . THR A 1 86 ? -18.998 -2.417 29.964 1.00 57.12 86 THR A N 1
ATOM 669 C CA . THR A 1 86 ? -18.750 -1.136 30.657 1.00 57.12 86 THR A CA 1
ATOM 670 C C . THR A 1 86 ? -17.452 -1.122 31.473 1.00 57.12 86 THR A C 1
ATOM 672 O O . THR A 1 86 ? -16.944 -0.052 31.792 1.00 57.12 86 THR A O 1
ATOM 675 N N . VAL A 1 87 ? -16.865 -2.289 31.763 1.00 58.69 87 VAL A N 1
ATOM 676 C CA . VAL A 1 87 ? -15.563 -2.430 32.443 1.00 58.69 87 VAL A CA 1
ATOM 677 C C . VAL A 1 87 ? -14.414 -1.811 31.628 1.00 58.69 87 VAL A C 1
ATOM 679 O O . VAL A 1 87 ? -13.467 -1.295 32.211 1.00 58.69 87 VAL A O 1
ATOM 682 N N . LEU A 1 88 ? -14.525 -1.748 30.295 1.00 54.72 88 LEU A N 1
ATOM 683 C CA . LEU A 1 88 ? -13.548 -1.070 29.427 1.00 54.72 88 LEU A CA 1
ATOM 684 C C . LEU A 1 88 ? -13.787 0.447 29.308 1.00 54.72 88 LEU A C 1
ATOM 686 O O . LEU A 1 88 ? -12.924 1.168 28.813 1.00 54.72 88 LEU A O 1
ATOM 690 N N . ALA A 1 89 ? -14.942 0.952 29.761 1.00 52.38 89 ALA A N 1
ATOM 691 C CA . ALA A 1 89 ? -15.239 2.387 29.787 1.00 52.38 89 ALA A CA 1
ATOM 692 C C . ALA A 1 89 ? -14.540 3.113 30.955 1.00 52.38 89 ALA A C 1
ATOM 694 O O . ALA A 1 89 ? -14.421 4.337 30.928 1.00 52.38 89 ALA A O 1
ATOM 695 N N . SER A 1 90 ? -14.061 2.365 31.958 1.00 45.28 90 SER A N 1
ATOM 696 C CA . SER A 1 90 ? -13.452 2.911 33.177 1.00 45.28 90 SER A CA 1
ATOM 697 C C . SER A 1 90 ? -11.996 3.369 33.009 1.00 45.28 90 SER A C 1
ATOM 699 O O . SER A 1 90 ? -11.522 4.156 33.823 1.00 45.28 90 SER A O 1
ATOM 701 N N . GLU A 1 91 ? -11.284 2.957 31.956 1.00 49.88 91 GLU A N 1
ATOM 702 C CA . GLU A 1 91 ? -9.925 3.442 31.648 1.00 49.88 91 GLU A CA 1
ATOM 703 C C . GLU A 1 91 ? -9.957 4.722 30.791 1.00 49.88 91 GLU A C 1
ATOM 705 O O . GLU A 1 91 ? -9.200 4.893 29.834 1.00 49.88 91 GLU A O 1
ATOM 710 N N . ARG A 1 92 ? -10.852 5.663 31.094 1.00 51.03 92 ARG A N 1
ATOM 711 C CA . ARG A 1 92 ? -10.825 7.025 30.525 1.00 51.03 92 ARG A CA 1
ATOM 712 C C . ARG A 1 92 ? -10.578 8.126 31.558 1.00 51.03 92 ARG A C 1
ATOM 714 O O . ARG A 1 92 ? -10.622 9.290 31.172 1.00 51.03 92 ARG A O 1
ATOM 721 N N . LEU A 1 93 ? -10.268 7.763 32.805 1.00 42.97 93 LEU A N 1
ATOM 722 C CA . LEU A 1 93 ? -9.641 8.672 33.769 1.00 42.97 93 LEU A CA 1
ATOM 723 C C . LEU A 1 93 ? -8.119 8.704 33.564 1.00 42.97 93 LEU A C 1
ATOM 725 O O . LEU A 1 93 ? -7.540 7.641 33.213 1.00 42.97 93 LEU A O 1
#